Protein AF-A0A962Z8V3-F1 (afdb_monomer)

Structure (mmCIF, N/CA/C/O backbone):
data_AF-A0A962Z8V3-F1
#
_entry.id   AF-A0A962Z8V3-F1
#
loop_
_atom_site.group_PDB
_atom_site.id
_atom_site.type_symbol
_atom_site.label_atom_id
_atom_site.label_alt_id
_atom_site.label_comp_id
_atom_site.label_asym_id
_atom_site.label_entity_id
_atom_site.label_seq_id
_atom_site.pdbx_PDB_ins_code
_atom_site.Cartn_x
_atom_site.Cartn_y
_atom_site.Cartn_z
_atom_site.occupancy
_atom_site.B_iso_or_equiv
_atom_site.auth_seq_id
_atom_site.auth_comp_id
_atom_site.auth_asym_id
_atom_site.auth_atom_id
_atom_site.pdbx_PDB_model_num
ATOM 1 N N . ALA A 1 1 ? 17.093 -18.855 3.246 1.00 58.97 1 ALA A N 1
ATOM 2 C CA . ALA A 1 1 ? 17.237 -17.576 2.518 1.00 58.97 1 ALA A CA 1
ATOM 3 C C . ALA A 1 1 ? 15.892 -17.228 1.888 1.00 58.97 1 ALA A C 1
ATOM 5 O O . ALA A 1 1 ? 15.204 -18.156 1.476 1.00 58.97 1 ALA A O 1
ATOM 6 N N . VAL A 1 2 ? 15.507 -15.949 1.849 1.00 67.44 2 VAL A N 1
ATOM 7 C CA . VAL A 1 2 ? 14.303 -15.487 1.131 1.00 67.44 2 VAL A CA 1
ATOM 8 C C . VAL A 1 2 ? 14.610 -15.421 -0.371 1.00 67.44 2 VAL A C 1
ATOM 10 O O . VAL A 1 2 ? 15.735 -15.102 -0.754 1.00 67.44 2 VAL A O 1
ATOM 13 N N . ILE A 1 3 ? 13.648 -15.781 -1.224 1.00 76.88 3 ILE A N 1
ATOM 14 C CA . ILE A 1 3 ? 13.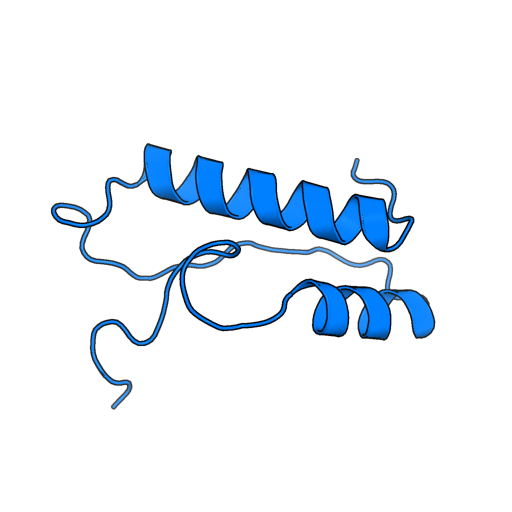817 -15.783 -2.685 1.00 76.88 3 ILE A CA 1
ATOM 15 C C . ILE A 1 3 ? 13.876 -14.337 -3.201 1.00 76.88 3 ILE A C 1
ATOM 17 O O . ILE A 1 3 ? 13.081 -13.490 -2.797 1.00 76.88 3 ILE A O 1
ATOM 21 N N . LYS A 1 4 ? 14.813 -14.046 -4.114 1.00 75.00 4 LYS A N 1
ATOM 22 C CA . LYS A 1 4 ? 14.924 -12.726 -4.756 1.00 75.00 4 LYS A CA 1
ATOM 23 C C . LYS A 1 4 ? 13.616 -12.377 -5.473 1.00 75.00 4 LYS A C 1
ATOM 25 O O . LYS A 1 4 ? 13.129 -13.172 -6.270 1.00 75.00 4 LYS A O 1
ATOM 30 N N . GLY A 1 5 ? 13.104 -11.170 -5.234 1.00 73.31 5 GLY A N 1
ATOM 31 C CA . GLY A 1 5 ? 11.857 -10.695 -5.841 1.00 73.31 5 GLY A CA 1
ATOM 32 C C . GLY A 1 5 ? 10.591 -11.203 -5.150 1.00 73.31 5 GLY A C 1
ATOM 33 O O . GLY A 1 5 ? 9.508 -11.008 -5.683 1.00 73.31 5 GLY A O 1
ATOM 34 N N . ALA A 1 6 ? 10.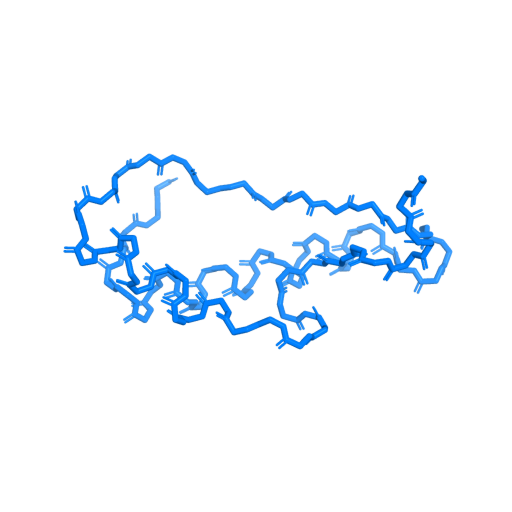711 -11.830 -3.974 1.00 78.38 6 ALA A N 1
ATOM 35 C CA . ALA A 1 6 ? 9.553 -12.213 -3.170 1.00 78.38 6 ALA A CA 1
ATOM 36 C C . ALA A 1 6 ? 8.786 -11.007 -2.594 1.00 78.38 6 ALA A C 1
ATOM 38 O O . ALA A 1 6 ? 7.620 -11.152 -2.240 1.00 78.38 6 ALA A O 1
ATOM 39 N N . PHE A 1 7 ? 9.425 -9.834 -2.494 1.00 83.19 7 PHE A N 1
ATOM 40 C CA . PHE A 1 7 ? 8.824 -8.620 -1.944 1.00 83.19 7 PHE A CA 1
ATOM 41 C C . PHE A 1 7 ? 8.601 -7.561 -3.024 1.00 83.19 7 PHE A C 1
ATOM 43 O O . PHE A 1 7 ? 9.462 -7.311 -3.869 1.00 83.19 7 PHE A O 1
ATOM 50 N N . THR A 1 8 ? 7.443 -6.916 -2.960 1.00 90.75 8 THR A N 1
ATOM 51 C CA . THR A 1 8 ? 7.088 -5.717 -3.722 1.00 90.75 8 THR A CA 1
ATOM 52 C C . THR A 1 8 ? 6.106 -4.880 -2.891 1.00 90.75 8 THR A C 1
ATOM 54 O O . THR A 1 8 ? 5.746 -5.265 -1.778 1.00 90.75 8 THR A O 1
ATOM 57 N N . VAL A 1 9 ? 5.711 -3.716 -3.395 1.00 94.50 9 VAL A N 1
ATOM 58 C CA . VAL A 1 9 ? 4.787 -2.791 -2.722 1.00 94.50 9 VAL A CA 1
ATOM 59 C C . VAL A 1 9 ? 3.321 -3.223 -2.881 1.00 94.50 9 VAL A C 1
ATOM 61 O O . VAL A 1 9 ? 2.988 -3.877 -3.869 1.00 94.50 9 VAL A O 1
ATOM 64 N N . PRO A 1 10 ? 2.408 -2.797 -1.985 1.00 95.81 10 PRO A N 1
ATOM 65 C CA . PRO A 1 10 ? 0.972 -2.945 -2.208 1.00 95.81 10 PRO A CA 1
ATOM 66 C C . PRO A 1 10 ? 0.540 -2.420 -3.588 1.00 95.81 10 PRO A C 1
ATOM 68 O O . PRO A 1 10 ? 1.005 -1.374 -4.045 1.00 95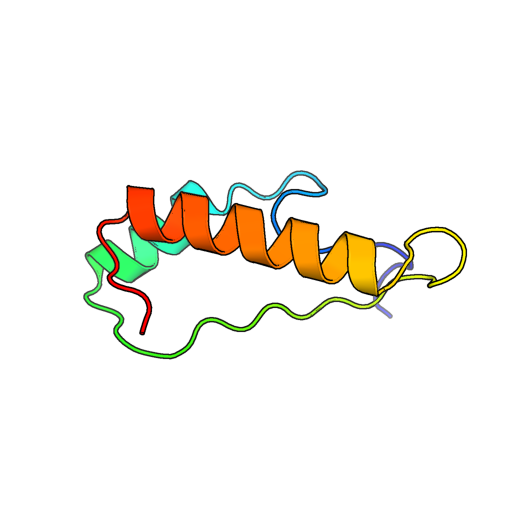.81 10 PRO A O 1
ATOM 71 N N . GLY A 1 11 ? -0.345 -3.153 -4.264 1.00 93.25 11 GLY A N 1
ATOM 72 C CA . GLY A 1 11 ? -0.810 -2.817 -5.617 1.00 93.25 11 GLY A CA 1
ATOM 73 C C . GLY A 1 11 ? 0.126 -3.314 -6.721 1.00 93.25 11 GLY A C 1
ATOM 74 O O . GLY A 1 11 ? -0.071 -3.001 -7.895 1.00 93.25 11 GLY A O 1
ATOM 75 N N . ASP A 1 12 ? 1.147 -4.080 -6.344 1.00 94.19 12 ASP A N 1
ATOM 76 C CA . ASP A 1 12 ? 2.026 -4.840 -7.217 1.00 94.19 12 ASP A CA 1
ATOM 77 C C . ASP A 1 12 ? 2.111 -6.279 -6.679 1.00 94.19 12 ASP A C 1
ATOM 79 O O . ASP A 1 12 ? 2.258 -6.483 -5.477 1.00 94.19 12 ASP A O 1
ATOM 83 N N . GLY A 1 13 ? 1.991 -7.288 -7.543 1.00 90.75 13 GLY A N 1
ATOM 84 C CA . GLY A 1 13 ? 1.898 -8.695 -7.124 1.00 90.75 13 GLY A CA 1
ATOM 85 C C . GLY A 1 13 ? 0.474 -9.155 -6.781 1.00 90.75 13 GLY A C 1
ATOM 86 O O . GLY A 1 13 ? -0.503 -8.526 -7.181 1.00 90.75 13 GLY A O 1
ATOM 87 N N . ASP A 1 14 ? 0.370 -10.272 -6.054 1.00 91.19 14 ASP A N 1
ATOM 88 C CA . ASP A 1 14 ? -0.868 -11.073 -5.986 1.00 91.19 14 ASP A CA 1
ATOM 89 C C . ASP A 1 14 ? -1.543 -11.092 -4.599 1.00 91.19 14 ASP A C 1
ATOM 91 O O . ASP A 1 14 ? -2.503 -11.831 -4.377 1.00 91.19 14 ASP A O 1
ATOM 95 N N . LEU A 1 15 ? -1.045 -10.309 -3.634 1.00 92.31 15 LEU A N 1
ATOM 96 C CA . LEU A 1 15 ? -1.657 -10.220 -2.305 1.00 92.31 15 LEU A CA 1
ATOM 97 C C . LEU A 1 15 ? -2.902 -9.326 -2.327 1.00 92.31 15 LEU A C 1
ATOM 99 O O . LEU A 1 15 ? -2.832 -8.152 -2.688 1.00 92.31 15 LEU A O 1
ATOM 103 N N . ASP A 1 16 ? -4.023 -9.857 -1.840 1.00 94.75 16 ASP A N 1
ATOM 104 C CA . ASP A 1 16 ? -5.231 -9.071 -1.590 1.00 94.75 16 ASP A CA 1
ATOM 105 C C . ASP A 1 16 ? -5.122 -8.302 -0.264 1.00 94.75 16 ASP A C 1
ATOM 107 O O . ASP A 1 16 ? -5.469 -8.786 0.819 1.00 94.75 16 ASP A O 1
ATOM 111 N N . PHE A 1 17 ? -4.652 -7.060 -0.361 1.00 96.06 17 PHE A N 1
ATOM 112 C CA . PHE A 1 17 ? -4.575 -6.151 0.779 1.00 96.06 17 PHE A CA 1
ATOM 113 C C . PHE A 1 17 ? -5.947 -5.721 1.309 1.00 96.06 17 PHE A C 1
ATOM 115 O O . PHE A 1 17 ? -6.046 -5.375 2.485 1.00 96.06 17 PHE A O 1
ATOM 122 N N . GLY A 1 18 ? -7.010 -5.779 0.501 1.00 96.81 18 GLY A N 1
ATOM 123 C CA . GLY A 1 18 ? -8.361 -5.450 0.952 1.00 96.81 18 GLY A CA 1
ATOM 124 C C . GLY A 1 18 ? -8.833 -6.407 2.044 1.00 96.81 18 GLY A C 1
ATOM 125 O O . GLY A 1 18 ? -9.289 -5.964 3.099 1.00 96.81 18 GLY A O 1
ATOM 126 N N . THR A 1 19 ? -8.635 -7.712 1.841 1.00 97.88 19 THR A N 1
ATOM 127 C CA . THR A 1 19 ? -8.958 -8.731 2.853 1.00 97.88 19 THR A CA 1
ATOM 128 C C . THR A 1 19 ? -8.146 -8.540 4.139 1.00 97.88 19 THR A C 1
ATOM 130 O O . THR A 1 19 ? -8.694 -8.623 5.240 1.00 97.88 19 THR A O 1
ATOM 133 N N . ILE A 1 20 ? -6.848 -8.242 4.022 1.00 96.56 20 ILE A N 1
ATOM 134 C CA . ILE A 1 20 ? -5.957 -8.055 5.179 1.00 96.56 20 ILE A CA 1
ATOM 135 C C . ILE A 1 20 ? -6.368 -6.820 5.992 1.00 96.56 20 ILE A C 1
ATOM 137 O O . ILE A 1 20 ? -6.562 -6.910 7.206 1.00 96.56 20 ILE A O 1
ATOM 141 N N . VAL A 1 21 ? -6.531 -5.672 5.331 1.00 97.69 21 VAL A N 1
ATOM 142 C CA . VAL A 1 21 ? -6.894 -4.407 5.986 1.00 97.69 21 VAL A CA 1
ATOM 143 C C . VAL A 1 21 ? -8.304 -4.481 6.572 1.00 97.69 21 VAL A C 1
ATOM 145 O O . VAL A 1 21 ? -8.510 -4.062 7.709 1.00 97.69 21 VAL A O 1
ATOM 148 N N . GLY A 1 22 ? -9.260 -5.095 5.868 1.00 98.19 22 GLY A N 1
ATOM 149 C CA . GLY A 1 22 ? -10.610 -5.317 6.387 1.00 98.19 22 GLY A CA 1
ATOM 150 C C . GLY A 1 22 ? -10.633 -6.185 7.650 1.00 98.19 22 GLY A C 1
ATOM 151 O O . GLY A 1 22 ? -11.369 -5.891 8.593 1.00 98.19 22 GLY A O 1
ATOM 152 N N . ALA A 1 23 ? -9.789 -7.219 7.724 1.00 98.25 23 ALA A N 1
ATOM 153 C CA . ALA A 1 23 ? -9.672 -8.050 8.921 1.00 98.25 23 ALA A CA 1
ATOM 154 C C . ALA A 1 23 ? -9.098 -7.282 10.128 1.00 98.25 23 ALA A C 1
ATOM 156 O O . ALA A 1 23 ? -9.512 -7.531 11.263 1.00 98.25 23 ALA A O 1
ATOM 157 N N . LEU A 1 24 ? -8.164 -6.353 9.898 1.00 98.19 24 LEU A N 1
ATOM 158 C CA . LEU A 1 24 ? -7.624 -5.469 10.938 1.00 98.19 24 LEU A CA 1
ATOM 159 C C . LEU A 1 24 ? -8.672 -4.452 11.409 1.00 98.19 24 LEU A C 1
ATOM 161 O O . LEU A 1 24 ? -8.856 -4.291 12.618 1.00 98.19 24 LEU A O 1
ATOM 165 N N . ALA A 1 25 ? -9.424 -3.859 10.478 1.00 97.88 25 ALA A N 1
ATOM 166 C CA . ALA A 1 25 ? -10.527 -2.952 10.789 1.00 97.88 25 ALA A CA 1
ATOM 167 C C . ALA A 1 25 ? -11.605 -3.643 11.634 1.00 97.88 25 ALA A C 1
ATOM 169 O O . ALA A 1 25 ? -12.021 -3.120 12.665 1.00 97.88 25 ALA A O 1
ATOM 170 N N . GLY A 1 26 ? -11.990 -4.874 11.275 1.00 98.06 26 GLY A N 1
ATOM 171 C CA . GLY A 1 26 ? -12.955 -5.674 12.041 1.00 98.06 26 GLY A CA 1
ATOM 172 C C . GLY A 1 26 ? -12.506 -6.022 13.467 1.00 98.06 26 GLY A C 1
ATOM 173 O O . GLY A 1 26 ? -13.328 -6.422 14.289 1.00 98.06 26 GLY A O 1
ATOM 174 N N . LYS A 1 27 ? -11.214 -5.861 13.779 1.00 98.25 27 LYS A N 1
ATOM 175 C CA . LYS A 1 27 ? -10.641 -6.022 15.125 1.00 98.25 27 LYS A CA 1
ATOM 176 C C . LYS A 1 27 ? -10.426 -4.688 15.852 1.00 98.25 27 LYS A C 1
ATOM 178 O O . LYS A 1 27 ? -9.909 -4.711 16.965 1.00 98.25 27 LYS A O 1
ATOM 183 N N . GLY A 1 28 ? -10.791 -3.557 15.245 1.00 97.69 28 GLY A N 1
ATOM 184 C CA . GLY A 1 28 ? -10.569 -2.225 15.810 1.00 97.69 28 GLY A CA 1
ATOM 185 C C . GLY A 1 28 ? -9.088 -1.857 15.920 1.00 97.69 28 GLY A C 1
ATOM 186 O O . GLY A 1 28 ? -8.684 -1.234 16.894 1.00 97.69 28 GLY A O 1
ATOM 187 N N . TYR A 1 29 ? -8.245 -2.303 14.982 1.00 97.81 29 TYR A N 1
ATOM 188 C CA . TYR A 1 29 ? -6.834 -1.917 14.978 1.00 97.81 29 TYR A CA 1
ATOM 189 C C . TYR A 1 29 ? -6.675 -0.446 14.574 1.00 97.81 29 TYR A C 1
ATOM 191 O O . TYR A 1 29 ? -7.077 -0.093 13.473 1.00 97.81 29 TYR A O 1
ATOM 199 N N . GLU A 1 30 ? -6.037 0.369 15.415 1.00 96.44 30 GLU A N 1
ATOM 200 C CA . GLU A 1 30 ? -5.850 1.825 15.220 1.00 96.44 30 GLU A CA 1
ATOM 201 C C . GLU A 1 30 ? -4.364 2.234 15.154 1.00 96.44 30 GLU A C 1
ATOM 203 O O . GLU A 1 30 ? -4.000 3.390 15.357 1.00 96.44 30 GLU A O 1
ATOM 208 N N . GLY A 1 31 ? -3.472 1.265 14.932 1.00 96.06 31 GLY A N 1
ATOM 209 C CA . GLY A 1 31 ? -2.034 1.512 14.856 1.00 96.06 31 GLY A CA 1
ATOM 210 C C . GLY A 1 31 ? -1.560 1.959 13.472 1.00 96.06 31 GLY A C 1
ATOM 211 O O . GLY A 1 31 ? -2.338 2.311 12.586 1.00 96.06 31 GLY A O 1
ATOM 212 N N . TRP A 1 32 ? -0.242 1.930 13.280 1.00 96.50 32 TRP A N 1
ATOM 213 C CA . TRP A 1 32 ? 0.386 2.374 12.040 1.00 96.50 32 TRP A CA 1
ATOM 214 C C . TRP A 1 32 ? 0.408 1.290 10.96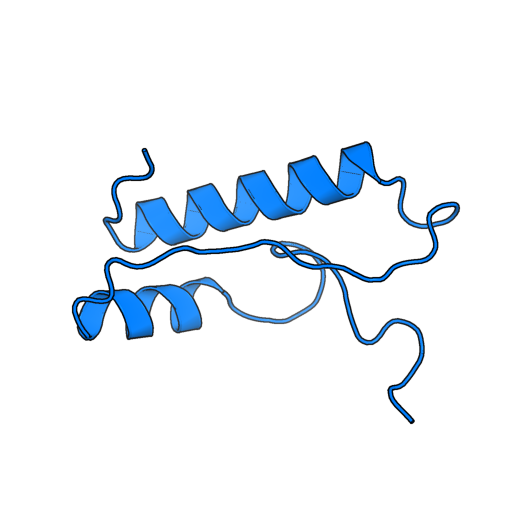8 1.00 96.50 32 TRP A C 1
ATOM 216 O O . TRP A 1 32 ? 0.729 0.132 11.228 1.00 96.50 32 TRP A O 1
ATOM 226 N N . PHE A 1 33 ? 0.174 1.721 9.732 1.00 95.19 33 PHE A N 1
ATOM 227 C CA . PHE A 1 33 ? 0.451 0.941 8.536 1.00 95.19 33 PHE A CA 1
ATOM 228 C C . PHE A 1 33 ? 1.719 1.486 7.883 1.00 95.19 33 PHE A C 1
ATOM 230 O O . PHE A 1 33 ? 1.838 2.688 7.649 1.00 95.19 33 PHE A O 1
ATOM 237 N N . VAL A 1 34 ? 2.669 0.601 7.590 1.00 95.44 34 VAL A N 1
ATOM 238 C CA . VAL A 1 34 ? 3.952 0.962 6.978 1.00 95.44 34 VAL A CA 1
ATOM 239 C C . VAL A 1 34 ? 4.098 0.200 5.668 1.00 95.44 34 VAL A C 1
ATOM 241 O O . VAL A 1 34 ? 3.886 -1.010 5.618 1.00 95.44 34 VAL A O 1
ATOM 244 N N . VAL A 1 35 ? 4.457 0.914 4.600 1.00 93.44 35 VAL A N 1
ATOM 245 C CA . VAL A 1 35 ? 4.845 0.296 3.329 1.00 93.44 35 VAL A CA 1
ATOM 246 C C . VAL A 1 35 ? 6.338 0.000 3.381 1.00 93.44 35 VAL A C 1
ATOM 248 O O . VAL A 1 35 ? 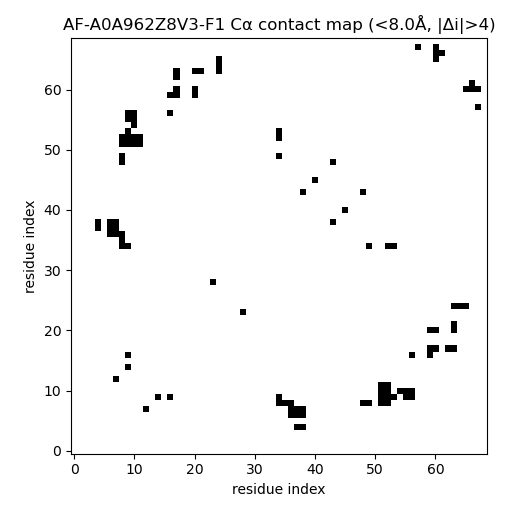7.156 0.917 3.339 1.00 93.44 35 VAL A O 1
ATOM 251 N N . GLU A 1 36 ? 6.682 -1.282 3.430 1.00 90.50 36 GLU A N 1
ATOM 252 C CA . GLU A 1 36 ? 8.056 -1.765 3.306 1.00 90.50 36 GLU A CA 1
ATOM 253 C C . GLU A 1 36 ? 8.215 -2.547 2.001 1.00 90.50 36 GLU A C 1
ATOM 255 O O . GLU A 1 36 ? 7.355 -3.347 1.633 1.00 90.50 36 GLU A O 1
ATOM 260 N N . ALA A 1 37 ? 9.315 -2.313 1.287 1.00 88.44 37 ALA A N 1
ATOM 261 C CA . ALA A 1 37 ? 9.651 -3.055 0.079 1.00 88.44 37 ALA A CA 1
ATOM 262 C C . ALA A 1 37 ? 11.166 -3.171 -0.089 1.00 88.44 37 ALA A C 1
ATOM 264 O O . ALA A 1 37 ? 11.911 -2.226 0.171 1.00 88.44 37 ALA A O 1
ATOM 265 N N . GLU A 1 38 ? 11.608 -4.321 -0.593 1.00 85.94 38 GLU A N 1
ATOM 266 C CA . GLU A 1 38 ? 12.991 -4.575 -0.987 1.00 85.94 38 GLU A CA 1
ATOM 267 C C . GLU A 1 38 ? 13.003 -5.039 -2.446 1.00 85.94 38 GLU A C 1
ATOM 269 O O . GLU A 1 38 ? 12.624 -6.166 -2.765 1.00 85.94 38 GLU A O 1
ATOM 274 N N . GLN A 1 39 ? 13.402 -4.145 -3.353 1.00 89.12 39 GLN A N 1
ATOM 275 C CA . GLN A 1 39 ? 13.381 -4.388 -4.795 1.00 89.12 39 GLN A CA 1
ATOM 276 C C . GLN A 1 39 ? 14.644 -3.856 -5.471 1.00 89.12 39 GLN A C 1
ATOM 278 O O . GLN A 1 39 ? 15.304 -2.946 -4.972 1.00 89.12 39 GLN A O 1
ATOM 283 N N . ASP A 1 40 ? 14.959 -4.401 -6.649 1.00 91.12 40 ASP A N 1
ATOM 284 C CA . ASP A 1 40 ? 16.010 -3.851 -7.507 1.00 91.12 40 ASP A CA 1
ATOM 285 C C . ASP A 1 40 ? 15.588 -2.457 -8.015 1.00 91.12 40 ASP A C 1
ATOM 287 O O . ASP A 1 40 ? 14.601 -2.371 -8.758 1.00 91.12 40 ASP A O 1
ATOM 291 N N . PRO A 1 41 ? 16.318 -1.376 -7.673 1.00 93.62 41 PRO A N 1
ATOM 292 C CA . PRO A 1 41 ? 15.921 -0.011 -8.008 1.00 93.62 41 PRO A CA 1
ATOM 293 C C . PRO A 1 41 ? 16.050 0.320 -9.501 1.00 93.62 41 PRO A C 1
ATOM 295 O O . PRO A 1 41 ? 15.483 1.317 -9.947 1.00 93.62 41 PRO A O 1
ATOM 298 N N . LYS A 1 42 ? 16.787 -0.480 -10.289 1.00 94.38 42 LYS A N 1
ATOM 299 C CA . LYS A 1 42 ? 16.869 -0.294 -11.747 1.00 94.38 42 LYS A CA 1
ATOM 300 C C . LYS A 1 42 ? 15.599 -0.780 -12.434 1.00 94.38 42 LYS A C 1
ATOM 302 O O . LYS A 1 42 ? 15.098 -0.106 -13.326 1.00 94.38 42 LYS A O 1
ATOM 307 N N . ALA A 1 43 ? 15.099 -1.944 -12.022 1.00 93.00 43 ALA A N 1
ATOM 308 C CA . ALA A 1 43 ? 13.856 -2.502 -12.549 1.00 93.00 43 ALA A CA 1
ATOM 309 C C . ALA A 1 43 ? 12.619 -1.823 -11.939 1.00 93.00 43 ALA A C 1
ATOM 311 O O . ALA A 1 43 ? 11.613 -1.659 -12.621 1.00 93.00 43 ALA A O 1
ATOM 312 N N . ASN A 1 44 ? 12.711 -1.398 -10.675 1.00 94.31 44 ASN A N 1
ATOM 313 C CA . ASN A 1 44 ? 11.610 -0.835 -9.900 1.00 94.31 44 ASN A CA 1
ATOM 314 C C . ASN A 1 44 ? 12.027 0.525 -9.309 1.00 94.31 44 ASN A C 1
ATOM 316 O O . ASN A 1 44 ? 12.498 0.585 -8.170 1.00 94.31 44 ASN A O 1
ATOM 320 N N . PRO A 1 45 ? 11.897 1.632 -10.066 1.00 96.62 45 PRO A N 1
ATOM 321 C CA . PRO A 1 45 ? 12.343 2.948 -9.616 1.00 96.62 45 PRO A CA 1
ATOM 322 C C . PRO A 1 45 ? 11.716 3.359 -8.266 1.00 96.62 45 PRO A C 1
ATOM 324 O O . PRO A 1 45 ? 10.484 3.382 -8.162 1.00 96.62 45 PRO A O 1
ATOM 327 N N . PRO A 1 46 ? 12.512 3.757 -7.249 1.00 95.50 46 PRO A N 1
ATOM 328 C CA . PRO A 1 46 ? 12.027 3.918 -5.873 1.00 95.50 46 PRO A CA 1
ATOM 329 C C . PRO A 1 46 ? 10.821 4.851 -5.713 1.00 95.50 46 PRO A C 1
ATOM 331 O O . PRO A 1 46 ? 9.843 4.498 -5.061 1.00 95.50 46 PRO A O 1
ATOM 334 N N . LEU A 1 47 ? 10.843 6.026 -6.355 1.00 97.00 47 LEU A N 1
ATOM 335 C CA . LEU A 1 47 ? 9.733 6.983 -6.274 1.00 97.00 47 LEU A CA 1
ATOM 336 C C . LEU A 1 47 ? 8.441 6.429 -6.890 1.00 97.00 47 LEU A C 1
ATOM 338 O O . LEU A 1 47 ? 7.351 6.694 -6.384 1.00 97.00 47 LEU A O 1
ATOM 342 N N . ALA A 1 48 ? 8.550 5.679 -7.988 1.00 97.50 48 ALA A N 1
ATOM 343 C CA . ALA A 1 48 ? 7.390 5.093 -8.649 1.00 97.50 48 ALA A CA 1
ATOM 344 C C . ALA A 1 48 ? 6.753 4.010 -7.768 1.00 97.50 48 ALA A C 1
ATOM 346 O O . ALA A 1 48 ? 5.535 4.006 -7.594 1.00 97.50 48 ALA A O 1
ATOM 347 N N . MET A 1 49 ? 7.575 3.156 -7.152 1.00 97.06 49 MET A N 1
ATOM 348 C CA . MET A 1 49 ? 7.094 2.105 -6.252 1.00 97.06 49 MET A CA 1
ATOM 349 C C . MET A 1 49 ? 6.511 2.669 -4.959 1.00 97.06 49 MET A C 1
ATOM 351 O O . MET A 1 49 ? 5.427 2.255 -4.561 1.00 97.06 49 MET A O 1
ATOM 355 N N . ALA A 1 50 ? 7.146 3.677 -4.357 1.00 96.56 50 ALA A N 1
ATOM 356 C CA . ALA A 1 50 ? 6.606 4.349 -3.177 1.00 96.56 50 ALA A CA 1
ATOM 357 C C . ALA A 1 50 ? 5.219 4.959 -3.450 1.00 96.56 50 ALA A C 1
ATOM 359 O O . ALA A 1 50 ? 4.297 4.786 -2.657 1.00 96.56 50 ALA A O 1
ATOM 360 N N . ARG A 1 51 ? 5.038 5.616 -4.606 1.00 97.94 51 ARG A N 1
ATOM 361 C CA . ARG A 1 51 ? 3.735 6.163 -5.021 1.00 97.94 51 ARG A CA 1
ATOM 362 C C . ARG A 1 51 ? 2.691 5.075 -5.254 1.00 97.94 51 ARG A C 1
ATOM 364 O O . ARG A 1 51 ? 1.551 5.262 -4.843 1.00 97.94 51 ARG A O 1
ATOM 371 N N . LYS A 1 52 ? 3.073 3.963 -5.893 1.00 97.94 52 LYS A N 1
ATOM 372 C CA . LYS A 1 52 ? 2.180 2.819 -6.134 1.00 97.94 52 LYS A CA 1
ATOM 373 C C . LYS A 1 52 ? 1.706 2.207 -4.810 1.00 97.94 52 LYS A C 1
ATOM 375 O O . LYS A 1 52 ? 0.502 2.145 -4.581 1.00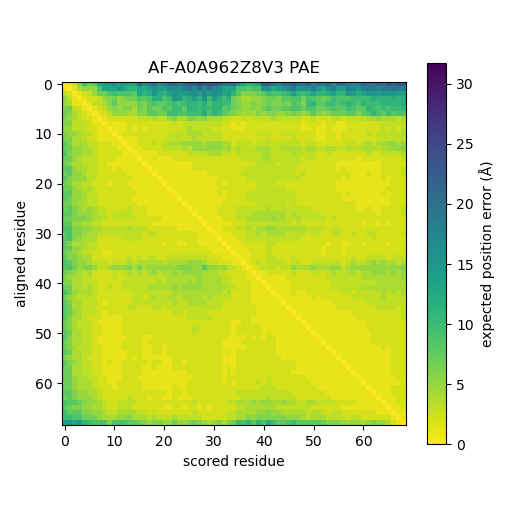 97.94 52 LYS A O 1
ATOM 380 N N . GLY A 1 53 ? 2.644 1.866 -3.924 1.00 97.38 53 GLY A N 1
ATOM 381 C CA . GLY A 1 53 ? 2.354 1.309 -2.600 1.00 97.38 53 GLY A CA 1
ATOM 382 C C . GLY A 1 53 ? 1.469 2.213 -1.753 1.00 97.38 53 GLY A C 1
ATOM 383 O O . GLY A 1 53 ? 0.479 1.761 -1.185 1.00 97.38 53 GLY A O 1
ATOM 384 N N . HIS A 1 54 ? 1.789 3.507 -1.719 1.00 97.25 54 HIS A N 1
ATOM 385 C CA . HIS A 1 54 ? 0.998 4.504 -1.005 1.00 97.25 54 HIS A CA 1
ATOM 386 C C . HIS A 1 54 ? -0.429 4.629 -1.560 1.00 97.25 54 HIS A C 1
ATOM 388 O O . HIS A 1 54 ? -1.386 4.656 -0.792 1.00 97.25 54 HIS A O 1
ATOM 394 N N . ALA A 1 55 ? -0.588 4.679 -2.888 1.00 97.94 55 ALA A N 1
ATOM 395 C CA . ALA A 1 55 ? -1.900 4.790 -3.518 1.00 97.94 5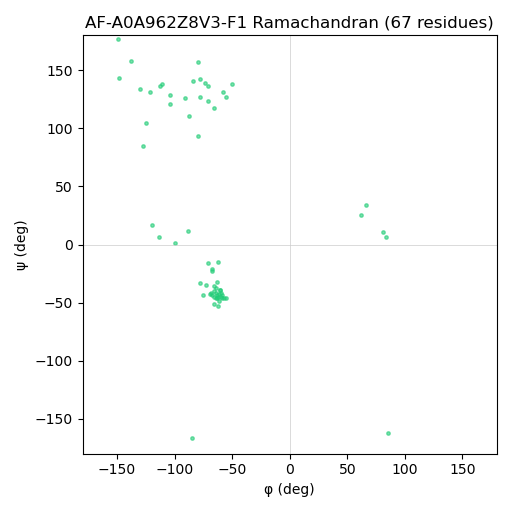5 ALA A CA 1
ATOM 396 C C . ALA A 1 55 ? -2.785 3.570 -3.233 1.00 97.94 55 ALA A C 1
ATOM 398 O O . ALA A 1 55 ? -3.961 3.739 -2.907 1.00 97.94 55 ALA A O 1
ATOM 399 N N . GLU A 1 56 ? -2.229 2.358 -3.317 1.00 97.69 56 GLU A N 1
ATOM 400 C CA . GLU A 1 56 ? -2.994 1.154 -2.998 1.00 97.69 56 GLU A CA 1
ATOM 401 C C . GLU A 1 56 ? -3.369 1.107 -1.520 1.00 97.69 56 GLU A C 1
ATOM 403 O O . GLU A 1 56 ? -4.527 0.839 -1.200 1.00 97.69 56 GLU A O 1
ATOM 408 N N . LEU A 1 57 ? -2.423 1.411 -0.624 1.00 97.00 57 LEU A N 1
ATOM 409 C CA . LEU A 1 57 ? -2.686 1.409 0.810 1.00 97.00 57 LEU A CA 1
ATOM 410 C C . LEU A 1 57 ? -3.818 2.386 1.164 1.00 97.00 57 LEU A C 1
ATOM 412 O O . LEU A 1 57 ? -4.767 1.993 1.837 1.00 97.00 57 LEU A O 1
ATOM 416 N N . LEU A 1 58 ? -3.792 3.614 0.631 1.00 97.56 58 LEU A N 1
ATOM 417 C CA . LEU A 1 58 ? -4.886 4.573 0.818 1.00 97.56 58 LEU A CA 1
ATOM 418 C C . LEU A 1 58 ? -6.225 4.050 0.283 1.00 97.56 58 LEU A C 1
ATOM 420 O O . LEU A 1 58 ? -7.254 4.213 0.938 1.00 97.56 58 LEU A O 1
ATOM 424 N N . ARG A 1 59 ? -6.229 3.400 -0.887 1.00 98.00 59 ARG A N 1
ATOM 425 C CA . ARG A 1 59 ? -7.449 2.845 -1.490 1.00 98.00 59 ARG A CA 1
ATOM 426 C C . ARG A 1 59 ? -8.083 1.774 -0.598 1.00 98.00 59 ARG A C 1
ATOM 428 O O . ARG A 1 59 ? -9.296 1.809 -0.366 1.00 98.00 59 ARG A O 1
ATOM 435 N N . VAL A 1 60 ? -7.293 0.817 -0.108 1.00 97.88 60 VAL A N 1
ATOM 436 C CA . VAL A 1 60 ? -7.816 -0.275 0.734 1.00 97.88 60 VAL A CA 1
ATOM 437 C C . VAL A 1 60 ? -8.194 0.207 2.131 1.00 97.88 60 VAL A C 1
ATOM 439 O O . VAL A 1 60 ? -9.204 -0.245 2.663 1.00 97.88 60 VAL A O 1
ATOM 442 N N . MET A 1 61 ? -7.458 1.169 2.695 1.00 97.44 61 MET A N 1
ATOM 443 C CA . MET A 1 61 ? -7.794 1.784 3.981 1.00 97.44 61 MET A CA 1
ATOM 444 C C . MET A 1 61 ? -9.119 2.545 3.903 1.00 97.44 61 MET A C 1
ATOM 446 O O . MET A 1 61 ? -9.994 2.317 4.735 1.00 97.44 61 MET A O 1
ATOM 450 N N . ALA A 1 62 ? -9.326 3.349 2.855 1.00 97.44 62 ALA A N 1
ATOM 451 C CA . ALA A 1 62 ? -10.601 4.027 2.626 1.00 97.44 62 ALA A CA 1
ATOM 452 C C . ALA A 1 62 ? -11.763 3.034 2.444 1.00 97.44 62 ALA A C 1
ATOM 454 O O . ALA A 1 62 ? -12.850 3.243 2.974 1.00 97.44 62 ALA A O 1
ATOM 455 N N . THR A 1 63 ? -11.529 1.919 1.741 1.00 97.81 63 THR A N 1
ATOM 456 C CA . THR A 1 63 ? -12.535 0.851 1.572 1.00 97.81 63 THR A CA 1
ATOM 457 C C . THR A 1 63 ? -12.904 0.194 2.908 1.00 97.81 63 THR A C 1
ATOM 459 O O . THR A 1 63 ? -14.047 -0.214 3.100 1.00 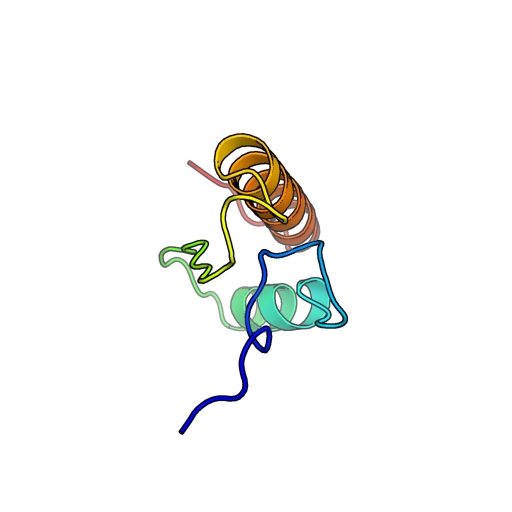97.81 63 THR A O 1
ATOM 462 N N . ALA A 1 64 ? -11.952 0.112 3.838 1.00 97.56 64 ALA A N 1
ATOM 463 C CA . ALA A 1 64 ? -12.147 -0.413 5.185 1.00 97.56 64 ALA A CA 1
ATOM 464 C C . ALA A 1 64 ? -12.608 0.650 6.204 1.00 97.56 64 ALA A C 1
ATOM 466 O O . ALA A 1 64 ? -12.619 0.373 7.402 1.00 97.56 64 ALA A O 1
ATOM 467 N N . SER A 1 65 ? -13.001 1.845 5.744 1.00 97.00 65 SER A N 1
ATOM 468 C CA . SER A 1 65 ? -13.465 2.963 6.581 1.00 97.00 65 SER A CA 1
ATOM 469 C C . SER A 1 65 ? -12.427 3.493 7.578 1.00 97.00 65 SER A C 1
ATOM 471 O O . SER A 1 65 ? -12.794 4.084 8.592 1.00 97.00 65 SER A O 1
ATOM 473 N N . TYR A 1 66 ? -11.136 3.310 7.294 1.00 97.44 66 TYR A N 1
ATOM 474 C CA . TYR A 1 66 ? -10.076 3.980 8.040 1.00 97.44 66 TYR A CA 1
ATOM 475 C C . TYR A 1 66 ? -9.990 5.461 7.666 1.00 97.44 66 TYR A C 1
ATOM 477 O O . TYR A 1 66 ? -10.032 5.819 6.488 1.00 97.44 66 TYR A O 1
ATOM 485 N N . GLU A 1 67 ? -9.783 6.308 8.671 1.00 95.12 67 GLU A N 1
ATOM 486 C CA . GLU A 1 67 ? -9.283 7.669 8.491 1.00 95.12 67 GLU A CA 1
ATOM 487 C C . GLU A 1 67 ? -7.752 7.643 8.584 1.00 95.12 67 GLU A C 1
ATOM 489 O O . GLU A 1 67 ? -7.191 7.116 9.545 1.00 95.12 67 GLU A O 1
ATOM 494 N N . VAL A 1 68 ? -7.074 8.172 7.565 1.00 91.44 68 VAL A N 1
ATOM 495 C CA . VAL A 1 68 ? -5.608 8.277 7.529 1.00 91.44 68 VAL A CA 1
ATOM 496 C C . VAL A 1 68 ? -5.236 9.728 7.805 1.00 91.44 68 VAL A C 1
ATOM 498 O O . VAL A 1 68 ? -5.667 10.611 7.062 1.00 91.44 68 VAL A O 1
ATOM 501 N N . VAL A 1 69 ? -4.457 9.952 8.866 1.00 85.38 69 VAL A N 1
ATOM 502 C CA . VAL A 1 69 ? -4.033 11.275 9.359 1.00 85.38 69 VAL A CA 1
ATOM 503 C C . VAL A 1 69 ? -2.567 11.570 9.082 1.00 85.38 69 VAL A C 1
ATOM 505 O O . VAL A 1 69 ? -1.753 10.619 9.104 1.00 85.38 69 VAL A O 1
#

Radius of gyration: 13.07 Å; Cα contacts (8 Å, |Δi|>4): 56; chains: 1; bounding box: 31×29×28 Å

Sequence (69 aa):
AVIKGAFTVPGDGDLDFGTIVGALAGKGYEGWFVVEAEQDPKANPPLAMARKGHAELLRVMATASYEVV

Secondary structure (DSSP, 8-state):
-PPTT----TTSSS--HHHHHHHHHTTT--S---------TTTS-HHHHHHHHHHHHHHHHHHTT----

Foldseek 3Di:
DDDAPPWAAQQPDDDDVLVVLLVCLVVVNPDDDDTDTDHDCVVPPPVNRVVNNVVNVVVSCVVSVHDDD

pLDDT: mean 93.14, std 7.65, range [58.97, 98.25]

Mean predicted aligned error: 3.26 Å

Solvent-accessible surface area (backbone atoms only — not comparable to full-atom values): 4429 Å² total; per-residue (Å²): 133,83,66,90,77,77,45,57,35,52,86,51,85,88,78,66,56,50,64,55,47,38,56,39,43,79,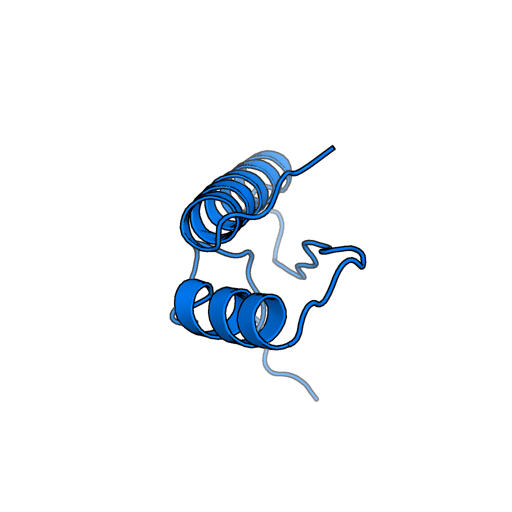68,67,64,83,76,90,87,80,94,69,68,62,71,62,55,86,86,48,45,63,71,62,47,53,52,43,21,50,53,36,49,52,53,34,36,52,73,45,70,51,86,88,131